Protein AF-A0A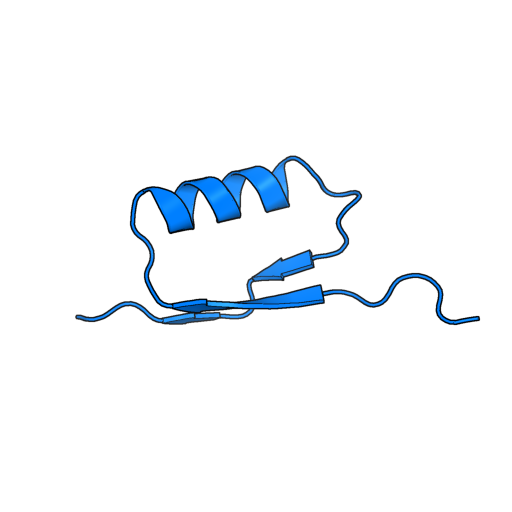7J5WRH4-F1 (afdb_monomer)

Solvent-accessible surface area (backbone atoms only — not comparable to full-atom values): 2732 Å² total; per-residue (Å²): 136,91,78,78,77,72,42,77,38,75,40,79,47,71,53,76,67,41,53,49,52,53,51,51,46,65,75,37,66,88,54,50,54,45,81,75,45,74,49,64,84,130

Foldseek 3Di:
DPPDDQAEDEAEACDPVNVVVVVVCVVPVVNNYDYPYYHYDD

Nearest PDB structures (foldseek):
  6y0g-assembly1_SM  TM=3.972E-01  e=4.584E+00  Homo sapiens
  6e7x-assembly1_A  TM=4.916E-01  e=9.215E+00  Xenopus laevis

Structure (mmCIF, N/CA/C/O backbone):
data_AF-A0A7J5WRH4-F1
#
_entry.id   AF-A0A7J5WRH4-F1
#
loop_
_atom_site.group_PDB
_atom_site.id
_atom_site.type_symbol
_atom_site.label_atom_id
_atom_site.label_alt_id
_atom_site.label_comp_id
_atom_site.label_asym_id
_atom_site.label_entity_id
_atom_site.label_seq_id
_atom_site.pdbx_PDB_ins_code
_atom_site.Cartn_x
_atom_site.Cartn_y
_atom_site.Cartn_z
_atom_site.occupancy
_atom_site.B_iso_or_equiv
_atom_site.auth_seq_id
_atom_site.auth_comp_id
_atom_site.auth_asym_id
_atom_site.auth_atom_id
_atom_site.pdbx_PDB_model_num
ATOM 1 N N . MET A 1 1 ? -23.743 -0.779 16.282 1.00 42.62 1 MET A N 1
ATOM 2 C CA . MET A 1 1 ? -22.335 -0.517 16.651 1.00 42.62 1 MET A CA 1
ATOM 3 C C . MET A 1 1 ? -21.441 -1.042 15.532 1.00 42.62 1 MET A C 1
ATOM 5 O O . MET A 1 1 ? -21.060 -2.199 15.583 1.00 42.62 1 MET A O 1
ATOM 9 N N . GLU A 1 2 ? -21.123 -0.250 14.504 1.00 57.38 2 GLU A N 1
ATOM 10 C CA . GLU A 1 2 ? -20.022 -0.605 13.586 1.00 57.38 2 GLU A CA 1
ATOM 11 C C . GLU A 1 2 ? -18.767 0.141 14.034 1.00 57.38 2 GLU A C 1
ATOM 13 O O . GLU A 1 2 ? -18.369 1.173 13.499 1.00 57.38 2 GLU A O 1
ATOM 18 N N . ALA A 1 3 ? -18.184 -0.363 15.117 1.00 63.38 3 ALA A N 1
ATOM 19 C CA . ALA A 1 3 ? -16.936 0.139 15.649 1.00 63.38 3 ALA A CA 1
ATOM 20 C C . ALA A 1 3 ? -15.790 -0.502 14.853 1.00 63.38 3 ALA A C 1
ATOM 22 O O . ALA A 1 3 ? -15.487 -1.679 15.015 1.00 63.38 3 ALA A O 1
ATOM 23 N N . HIS A 1 4 ? -15.139 0.300 14.012 1.00 67.25 4 HIS A N 1
ATOM 24 C CA . HIS A 1 4 ? -13.798 0.040 13.485 1.00 67.25 4 HIS A CA 1
ATOM 25 C C . HIS A 1 4 ? -13.623 -1.184 12.570 1.00 67.25 4 HIS A C 1
ATOM 27 O O . HIS A 1 4 ? -12.949 -2.155 12.918 1.00 67.25 4 HIS A O 1
ATOM 33 N N . LYS A 1 5 ? -14.136 -1.092 11.342 1.00 74.94 5 LYS A N 1
ATOM 34 C CA . LYS A 1 5 ? -13.836 -2.062 10.284 1.00 74.94 5 LYS A CA 1
ATOM 35 C C . LYS A 1 5 ? -12.375 -1.937 9.838 1.00 74.94 5 LYS A C 1
ATOM 37 O O . LYS A 1 5 ? -11.919 -0.839 9.525 1.00 74.94 5 LYS A O 1
ATOM 42 N N . GLN A 1 6 ? -11.651 -3.055 9.804 1.00 82.62 6 GLN A N 1
ATOM 43 C CA . GLN A 1 6 ? -10.283 -3.080 9.288 1.00 82.62 6 GLN A CA 1
ATOM 44 C C . GLN A 1 6 ? -10.305 -2.868 7.767 1.00 82.62 6 GLN A C 1
ATOM 46 O O . GLN A 1 6 ? -10.888 -3.658 7.021 1.00 82.62 6 GLN A O 1
ATOM 51 N N . LEU A 1 7 ? -9.703 -1.775 7.304 1.00 88.25 7 LEU A N 1
ATOM 52 C CA . LEU A 1 7 ? -9.657 -1.406 5.896 1.00 88.25 7 LEU A CA 1
ATOM 53 C C . LEU A 1 7 ? -8.641 -2.288 5.174 1.00 88.25 7 LEU A C 1
ATOM 55 O O . LEU A 1 7 ? -7.441 -2.238 5.431 1.00 88.25 7 LEU A O 1
ATOM 59 N N . THR A 1 8 ? -9.132 -3.108 4.254 1.00 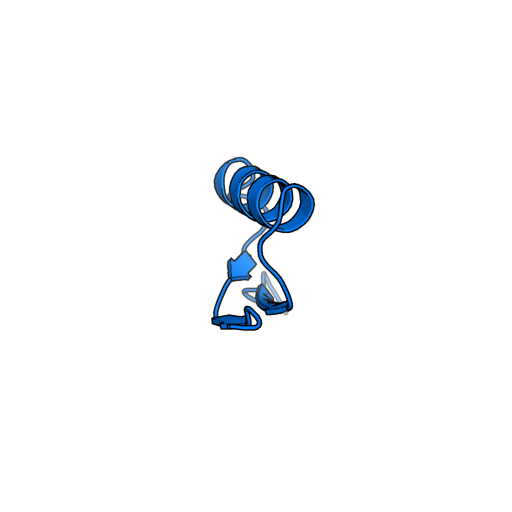91.69 8 THR A N 1
ATOM 60 C CA . THR A 1 8 ? -8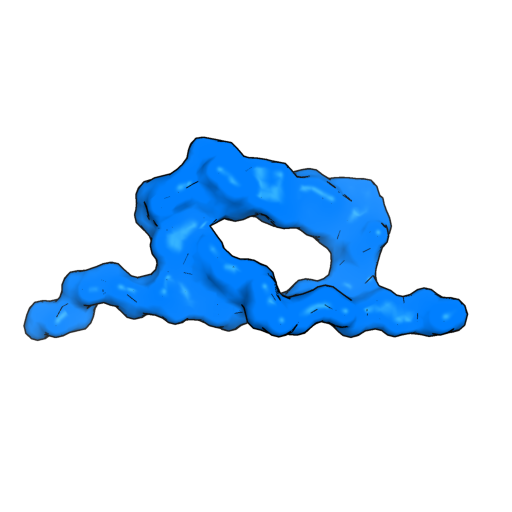.289 -3.974 3.431 1.00 91.69 8 THR A CA 1
ATOM 61 C C . THR A 1 8 ? -7.988 -3.264 2.117 1.00 91.69 8 THR A C 1
ATOM 63 O O . THR A 1 8 ? -8.898 -3.032 1.326 1.00 91.69 8 THR A O 1
ATOM 66 N N . ILE A 1 9 ? -6.723 -2.919 1.878 1.00 92.81 9 ILE A N 1
ATOM 67 C CA . ILE A 1 9 ? -6.296 -2.143 0.707 1.00 92.81 9 ILE A CA 1
ATOM 68 C C . ILE A 1 9 ? -5.605 -3.066 -0.304 1.00 92.81 9 ILE A C 1
ATOM 70 O O . ILE A 1 9 ? -4.699 -3.823 0.044 1.00 92.81 9 ILE A O 1
ATOM 74 N N . GLY A 1 10 ? -6.031 -3.003 -1.565 1.00 94.12 10 GLY A N 1
ATOM 75 C CA . GLY A 1 10 ? -5.296 -3.554 -2.704 1.00 94.12 10 GLY A CA 1
ATOM 76 C C . GLY A 1 10 ? -4.601 -2.421 -3.448 1.00 94.12 10 GLY A C 1
ATOM 77 O O . GLY A 1 10 ? -5.254 -1.444 -3.807 1.00 94.12 10 GLY A O 1
ATOM 78 N N . LEU A 1 11 ? -3.293 -2.535 -3.659 1.00 94.88 11 LEU A N 1
ATOM 79 C CA . LEU A 1 11 ? -2.488 -1.511 -4.316 1.00 94.88 11 LEU A CA 1
ATOM 80 C C . LEU A 1 11 ? -2.053 -1.994 -5.704 1.00 94.88 11 LEU A C 1
ATOM 82 O O . LEU A 1 11 ? -1.547 -3.104 -5.850 1.00 94.88 11 LEU A O 1
ATOM 86 N N . PHE A 1 12 ? -2.235 -1.161 -6.724 1.00 93.81 12 PHE A N 1
ATOM 87 C CA . PHE A 1 12 ? -1.760 -1.420 -8.082 1.00 93.81 12 PHE A CA 1
ATOM 88 C C . PHE A 1 12 ? -0.584 -0.484 -8.375 1.00 93.81 12 PHE A C 1
ATOM 90 O O . PHE A 1 12 ? -0.740 0.733 -8.365 1.00 93.81 12 PHE A O 1
ATOM 97 N N . GLY A 1 13 ? 0.590 -1.062 -8.618 1.00 92.06 13 GLY A N 1
ATOM 98 C CA . GLY A 1 13 ? 1.868 -0.362 -8.726 1.00 92.06 13 GLY A CA 1
ATOM 99 C C . GLY A 1 13 ? 2.545 -0.126 -7.371 1.00 92.06 13 GLY A C 1
ATOM 100 O O . GLY A 1 13 ? 1.892 0.055 -6.349 1.00 92.06 13 GLY A O 1
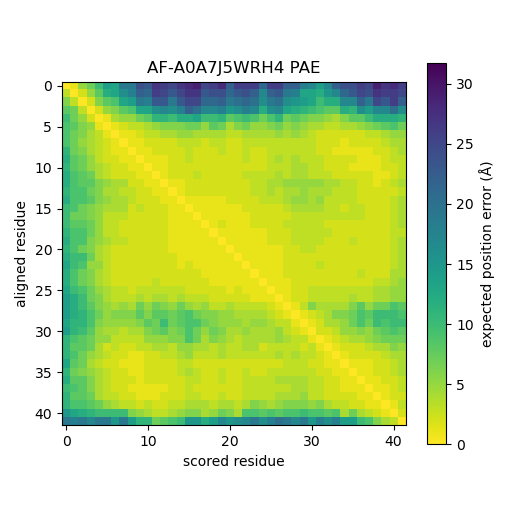ATOM 101 N N . PHE A 1 14 ? 3.879 -0.123 -7.360 1.00 94.81 14 PHE A N 1
ATOM 102 C CA . PHE A 1 14 ? 4.686 0.147 -6.162 1.00 94.81 14 PHE A CA 1
ATOM 103 C C . PHE A 1 14 ? 5.900 1.022 -6.497 1.00 94.81 14 PHE A C 1
ATOM 105 O O . PHE A 1 14 ? 7.047 0.628 -6.323 1.00 94.81 14 PHE A O 1
ATOM 112 N N . GLY A 1 15 ? 5.636 2.199 -7.066 1.00 92.31 15 GLY A N 1
ATOM 113 C CA . GLY A 1 15 ? 6.652 3.241 -7.248 1.00 92.31 15 GLY A CA 1
ATOM 114 C C . GLY A 1 15 ? 6.766 4.144 -6.017 1.00 92.31 15 GLY A C 1
ATOM 115 O O . GLY A 1 15 ? 6.276 3.806 -4.940 1.00 92.31 15 GLY A O 1
ATOM 116 N N . VAL A 1 16 ? 7.307 5.350 -6.204 1.00 96.25 16 VAL A N 1
ATOM 117 C CA . VAL A 1 16 ? 7.488 6.359 -5.138 1.00 96.25 16 VAL A CA 1
ATOM 118 C C . VAL A 1 16 ? 6.199 6.617 -4.340 1.00 96.25 16 VAL A C 1
ATOM 120 O O . VAL A 1 16 ? 6.219 6.690 -3.114 1.00 96.25 16 VAL A O 1
ATOM 123 N N . VAL A 1 17 ? 5.053 6.691 -5.024 1.00 94.19 17 VAL A N 1
ATOM 124 C CA . VAL A 1 17 ? 3.744 6.908 -4.380 1.00 94.19 17 VAL A CA 1
ATOM 125 C C . VAL A 1 17 ? 3.294 5.689 -3.568 1.00 94.19 17 VAL A C 1
ATOM 127 O O . VAL A 1 17 ? 2.770 5.843 -2.467 1.00 94.19 17 VAL A O 1
ATOM 130 N N . GLY A 1 18 ? 3.511 4.476 -4.086 1.00 93.94 18 GLY A N 1
ATOM 131 C CA . GLY A 1 18 ? 3.132 3.237 -3.401 1.00 93.94 18 GLY A CA 1
ATOM 132 C C . GLY A 1 18 ? 3.939 3.016 -2.122 1.00 93.94 18 GLY A C 1
ATOM 133 O O . GLY A 1 18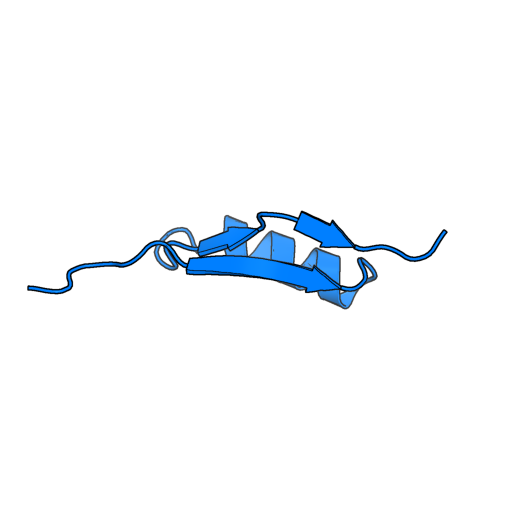 ? 3.377 2.654 -1.089 1.00 93.94 18 GLY A O 1
ATOM 134 N N . GLU A 1 19 ? 5.236 3.322 -2.167 1.00 94.94 19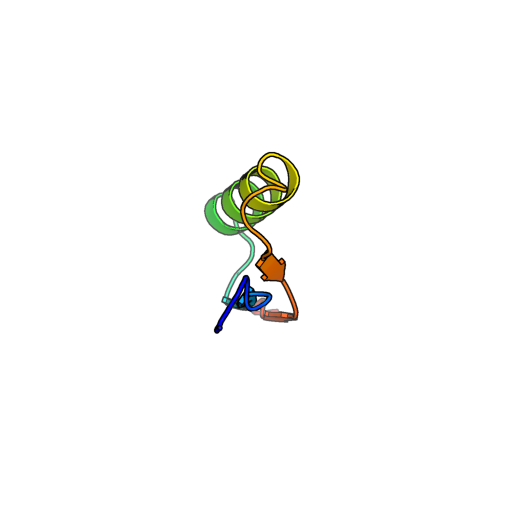 GLU A N 1
ATOM 135 C CA . GLU A 1 19 ? 6.114 3.294 -0.998 1.00 94.94 19 GLU A CA 1
ATOM 136 C C . GLU A 1 19 ? 5.709 4.349 0.044 1.00 94.94 19 GLU A C 1
ATOM 138 O O . GLU A 1 19 ? 5.628 4.049 1.237 1.00 94.94 19 GLU A O 1
ATOM 143 N N . GLY A 1 20 ? 5.407 5.576 -0.395 1.00 95.00 20 GLY A N 1
ATOM 144 C CA . GLY A 1 20 ? 4.932 6.644 0.487 1.00 95.00 20 GLY A CA 1
ATOM 145 C C . GLY A 1 20 ? 3.635 6.266 1.204 1.00 95.00 20 GLY A C 1
ATOM 146 O O . GLY A 1 20 ? 3.546 6.386 2.426 1.00 95.00 20 GLY A O 1
ATOM 147 N N . LEU A 1 21 ? 2.659 5.726 0.467 1.00 93.50 21 LEU A N 1
ATOM 148 C CA . LEU A 1 21 ? 1.411 5.224 1.041 1.00 93.50 21 LEU A CA 1
ATOM 149 C C . LEU A 1 21 ? 1.671 4.115 2.068 1.00 93.50 21 LEU A C 1
ATO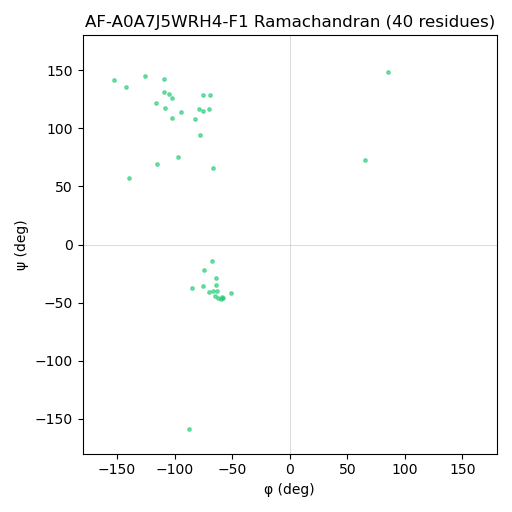M 151 O O . LEU A 1 21 ? 1.116 4.157 3.163 1.00 93.50 21 LEU A O 1
ATOM 155 N N . TYR A 1 22 ? 2.541 3.153 1.750 1.00 92.88 22 TYR A N 1
ATOM 156 C CA . TYR A 1 22 ? 2.910 2.085 2.680 1.00 92.88 22 TYR A CA 1
ATOM 157 C C . TYR A 1 22 ? 3.490 2.639 3.993 1.00 92.88 22 TYR A C 1
ATOM 159 O O . TYR A 1 22 ? 3.051 2.240 5.072 1.00 92.88 22 TYR A O 1
ATOM 167 N N . LYS A 1 23 ? 4.410 3.611 3.916 1.00 93.56 23 LYS A N 1
ATOM 168 C CA . LYS A 1 23 ? 5.006 4.256 5.099 1.00 93.56 23 LYS A CA 1
ATOM 169 C C . LYS A 1 23 ? 3.967 4.985 5.948 1.00 93.56 23 LYS A C 1
ATOM 171 O O . LYS A 1 23 ? 3.950 4.804 7.162 1.00 93.56 23 LYS A O 1
ATOM 176 N N . VAL A 1 24 ? 3.075 5.762 5.331 1.00 92.56 24 VAL A N 1
ATOM 177 C CA . VAL A 1 24 ? 2.034 6.515 6.054 1.00 92.56 24 VAL A CA 1
ATOM 178 C C . VAL A 1 24 ? 1.072 5.579 6.788 1.00 92.56 24 VAL A C 1
ATOM 180 O O . VAL A 1 24 ? 0.715 5.847 7.937 1.00 92.56 24 VAL A O 1
ATOM 183 N N . LEU A 1 25 ? 0.692 4.459 6.162 1.00 90.81 25 LEU A N 1
ATOM 184 C CA . LEU A 1 25 ? -0.166 3.448 6.787 1.00 90.81 25 LEU A CA 1
ATOM 185 C C . LEU A 1 25 ? 0.504 2.787 8.001 1.00 90.81 25 LEU A C 1
ATOM 187 O O . LEU A 1 25 ? -0.177 2.502 8.981 1.00 90.81 25 LEU A O 1
ATOM 191 N N . GLN A 1 26 ? 1.825 2.583 7.974 1.00 88.62 26 GLN A N 1
ATOM 192 C CA . GLN A 1 26 ? 2.565 2.066 9.132 1.00 88.62 26 GLN A CA 1
ATOM 193 C C . GLN A 1 26 ? 2.770 3.114 10.235 1.00 88.62 26 GLN A C 1
ATOM 195 O O . GLN A 1 26 ? 2.725 2.779 11.415 1.00 88.62 26 GLN A O 1
ATOM 200 N N . GLN A 1 27 ? 2.978 4.379 9.864 1.00 92.31 27 GLN A N 1
ATOM 201 C CA . GLN A 1 27 ? 3.153 5.490 10.807 1.00 92.31 27 GLN A CA 1
ATOM 202 C C . GLN A 1 27 ? 1.843 5.920 11.479 1.00 92.31 27 GLN A C 1
ATOM 204 O O . GLN A 1 27 ? 1.878 6.509 12.557 1.00 92.31 27 GLN A O 1
ATOM 209 N N . THR A 1 28 ? 0.692 5.607 10.873 1.00 88.00 28 THR A N 1
ATOM 210 C CA . THR A 1 28 ? -0.638 5.988 11.373 1.00 88.00 28 THR A CA 1
ATOM 211 C C . THR A 1 28 ? -1.458 4.753 11.775 1.00 88.00 28 THR A C 1
ATOM 213 O O . THR A 1 28 ? -2.461 4.444 11.133 1.00 88.00 28 THR A O 1
ATOM 216 N N . PRO A 1 29 ? -1.093 4.039 12.859 1.00 79.25 29 PRO A N 1
ATOM 217 C CA . PRO A 1 29 ? -1.768 2.803 13.275 1.00 79.25 29 PRO A CA 1
ATOM 218 C C . PRO A 1 29 ? -3.213 3.016 13.761 1.00 79.25 29 PRO A C 1
ATOM 220 O O . PRO A 1 29 ? -3.981 2.061 13.875 1.00 79.25 29 PRO A O 1
ATOM 223 N N . SER A 1 30 ? -3.612 4.265 14.034 1.00 83.38 30 SER A N 1
ATOM 224 C CA . SER A 1 30 ? -5.009 4.637 14.299 1.00 83.38 30 SER A CA 1
ATOM 225 C C . SER A 1 30 ? -5.908 4.412 13.079 1.00 83.38 30 SER A C 1
ATOM 227 O O . SER A 1 30 ? -7.092 4.092 13.227 1.00 83.38 30 SER A O 1
ATOM 229 N N . LEU A 1 31 ? -5.340 4.512 11.874 1.00 80.00 31 LEU A N 1
ATOM 230 C CA . LEU A 1 31 ? -5.967 4.085 10.639 1.00 80.00 31 LEU A CA 1
ATOM 231 C C . LEU A 1 31 ? -5.831 2.559 10.583 1.00 80.00 31 LEU A C 1
ATOM 233 O O . LEU A 1 31 ? -4.801 2.030 10.185 1.00 80.00 31 LEU A O 1
ATOM 237 N N . LYS A 1 32 ? -6.859 1.839 11.044 1.00 83.75 32 LYS A N 1
ATOM 238 C CA . LYS A 1 32 ? -6.926 0.366 11.065 1.00 83.75 32 LYS A CA 1
ATOM 239 C C . LYS A 1 32 ? -6.981 -0.199 9.643 1.00 83.75 32 LYS A C 1
ATOM 241 O O . LYS A 1 32 ? -7.995 -0.745 9.226 1.00 83.75 32 LYS A O 1
ATOM 246 N N . ALA A 1 33 ? -5.914 -0.023 8.884 1.00 89.31 33 ALA A N 1
ATOM 247 C CA . ALA A 1 33 ? -5.807 -0.342 7.479 1.00 89.31 33 ALA A CA 1
ATOM 248 C C . ALA A 1 33 ? -4.609 -1.260 7.245 1.00 89.31 33 ALA A C 1
ATOM 250 O O . ALA A 1 33 ? -3.581 -1.166 7.913 1.00 89.31 33 ALA A O 1
ATOM 251 N N . SER A 1 34 ? -4.736 -2.185 6.304 1.00 90.12 34 SER A N 1
ATOM 252 C CA . SER A 1 34 ? -3.669 -3.121 5.958 1.00 90.12 34 SER A CA 1
ATOM 253 C C . SER A 1 34 ? -3.665 -3.361 4.456 1.00 90.12 34 SER A C 1
ATOM 255 O O . SER A 1 34 ? -4.720 -3.555 3.845 1.00 90.12 34 SER A O 1
ATOM 257 N N . ILE A 1 35 ? -2.476 -3.345 3.849 1.00 92.81 35 ILE A N 1
ATOM 258 C CA . ILE A 1 35 ? -2.320 -3.681 2.434 1.00 92.81 35 ILE A CA 1
ATOM 259 C C . ILE A 1 35 ? -2.345 -5.203 2.300 1.00 92.81 35 ILE A C 1
ATOM 261 O O . ILE A 1 35 ? -1.476 -5.894 2.822 1.00 92.81 35 ILE A O 1
ATOM 265 N N . LYS A 1 36 ? -3.348 -5.728 1.596 1.00 94.12 36 LYS A N 1
ATOM 266 C CA . LYS A 1 36 ? -3.519 -7.169 1.366 1.00 94.12 36 LYS A CA 1
ATOM 267 C C . LYS A 1 36 ? -2.709 -7.672 0.181 1.00 94.12 36 LYS A C 1
ATOM 269 O O . LYS A 1 36 ? -2.234 -8.803 0.198 1.00 94.12 36 LYS A O 1
ATOM 274 N N . LYS A 1 37 ? -2.606 -6.870 -0.877 1.00 94.75 37 LYS A N 1
ATOM 275 C CA . LYS A 1 37 ? -1.883 -7.244 -2.091 1.00 94.75 37 LYS A CA 1
ATOM 276 C C . LYS A 1 37 ? -1.366 -6.005 -2.796 1.00 94.75 37 LYS A C 1
ATOM 278 O O . LYS A 1 37 ? -2.074 -5.003 -2.871 1.00 94.75 37 LYS A O 1
ATOM 283 N N . VAL A 1 38 ? -0.161 -6.122 -3.338 1.00 94.94 38 VAL A N 1
ATOM 284 C CA . VAL A 1 38 ? 0.426 -5.145 -4.248 1.00 94.94 38 VAL A CA 1
ATOM 285 C C . VAL A 1 38 ? 0.621 -5.829 -5.598 1.00 94.94 38 VAL A C 1
ATOM 287 O O . VAL A 1 38 ? 1.271 -6.868 -5.680 1.00 94.94 38 VAL A O 1
ATOM 290 N N . CYS A 1 39 ? 0.011 -5.288 -6.646 1.00 94.62 39 CYS A N 1
ATOM 291 C CA . CYS A 1 39 ? 0.103 -5.797 -8.010 1.00 94.62 39 CYS A CA 1
ATOM 292 C C . CYS A 1 39 ? 1.072 -4.916 -8.798 1.00 94.62 39 CYS A C 1
ATOM 294 O O . CYS A 1 39 ? 0.738 -3.776 -9.111 1.00 94.62 39 CYS A O 1
ATOM 296 N N . ILE A 1 40 ? 2.259 -5.423 -9.120 1.00 93.94 40 ILE A N 1
ATOM 297 C CA . ILE A 1 40 ? 3.283 -4.705 -9.891 1.00 93.94 40 ILE A CA 1
ATOM 298 C C . ILE A 1 40 ? 3.370 -5.350 -11.277 1.00 93.94 40 ILE A C 1
ATOM 300 O O . ILE A 1 40 ? 3.204 -6.563 -11.407 1.00 93.94 40 ILE A O 1
ATOM 304 N N . LYS A 1 41 ? 3.572 -4.538 -12.316 1.00 87.19 41 LYS A N 1
ATOM 305 C CA . LYS A 1 41 ? 3.842 -5.038 -13.667 1.00 87.19 41 LYS A CA 1
ATOM 306 C C . LYS A 1 41 ? 5.293 -5.538 -13.711 1.00 87.19 41 LYS A C 1
ATOM 308 O O . LYS A 1 41 ? 6.168 -4.793 -13.278 1.00 87.19 41 LYS A O 1
ATOM 313 N N . ASN A 1 42 ? 5.515 -6.765 -14.190 1.00 70.38 42 ASN A N 1
ATOM 314 C CA . ASN A 1 42 ? 6.859 -7.283 -14.486 1.00 70.38 42 ASN A CA 1
ATOM 315 C C . ASN A 1 42 ? 7.569 -6.419 -15.530 1.00 70.38 42 ASN A C 1
ATOM 317 O O . ASN A 1 42 ? 6.875 -5.962 -16.474 1.00 70.38 42 ASN A O 1
#

Radius of gyration: 11.8 Å; Cα cont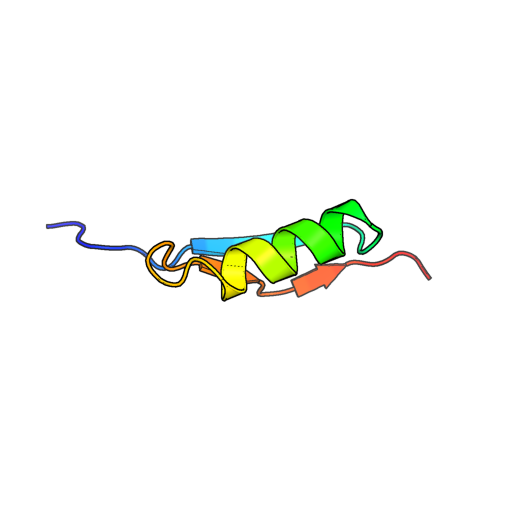acts (8 Å, 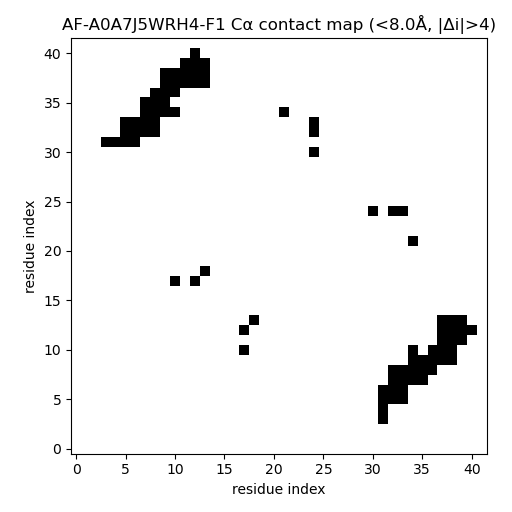|Δi|>4): 43; chains: 1; bounding box: 30×14×31 Å

Secondary structure (DSSP, 8-state):
------EEEEEE--SHHHHHHHHHHHH-TTS-EEEEEEE---

Mean predicted aligned error: 5.18 Å

Sequence (42 aa):
MEAHKQLTIGLFGFGVVGEGLYKVLQQTPSLKASIKKVCIKN

pLDDT: mean 87.1, std 11.48, range [42.62, 96.25]